Protein AF-A0A957ZWY8-F1 (afdb_monomer_lite)

Radius of gyration: 16.83 Å; chains: 1; bounding box: 39×31×36 Å

Sequence (75 aa):
ADPTHRIVFHYTPKHSSWLNQIEIWLSILTRKLLRRGSFSSLDQLKAKVLTFIDYYNDTMAKPFKWTYQGKPLVA

Structure (mmCIF, N/CA/C/O backbone):
data_AF-A0A957ZWY8-F1
#
_entry.id   AF-A0A957ZWY8-F1
#
loop_
_atom_site.group_PDB
_atom_site.id
_atom_site.type_symbol
_atom_site.label_atom_id
_atom_site.label_alt_id
_atom_site.label_comp_id
_atom_site.label_asym_id
_atom_site.label_entity_id
_atom_site.label_seq_id
_atom_site.pdbx_PDB_ins_code
_atom_site.Cartn_x
_atom_site.Cartn_y
_atom_site.Cartn_z
_atom_site.occupancy
_atom_site.B_iso_or_equiv
_atom_site.auth_seq_id
_atom_site.auth_comp_id
_atom_site.auth_asym_id
_atom_site.auth_atom_id
_atom_site.pdbx_PDB_model_num
ATOM 1 N N . ALA A 1 1 ? 19.758 -8.714 -10.728 1.00 73.50 1 ALA A N 1
ATOM 2 C CA . ALA A 1 1 ? 18.929 -9.867 -10.334 1.00 73.50 1 ALA A CA 1
ATOM 3 C C . ALA A 1 1 ? 18.862 -10.804 -11.533 1.00 73.50 1 ALA A C 1
ATOM 5 O O . ALA A 1 1 ? 18.835 -10.292 -12.645 1.00 73.50 1 ALA A O 1
ATOM 6 N N . ASP A 1 2 ? 18.944 -12.118 -11.325 1.00 82.56 2 ASP A N 1
ATOM 7 C CA . ASP A 1 2 ? 18.974 -13.093 -12.423 1.00 82.56 2 ASP A CA 1
ATOM 8 C C . ASP A 1 2 ? 17.607 -13.130 -13.142 1.00 82.56 2 ASP A C 1
ATOM 10 O O . ASP A 1 2 ? 16.603 -13.427 -12.488 1.00 82.56 2 ASP A O 1
ATOM 14 N N . PRO A 1 3 ? 17.541 -12.793 -14.446 1.00 83.81 3 PRO A N 1
ATOM 15 C CA . PRO A 1 3 ? 16.295 -12.761 -15.209 1.00 83.81 3 PRO A CA 1
ATOM 16 C C . PRO A 1 3 ? 15.717 -14.151 -15.511 1.00 83.81 3 PRO A C 1
ATOM 18 O O . PRO A 1 3 ? 14.591 -14.234 -15.994 1.00 83.81 3 PRO A O 1
ATOM 21 N N . THR A 1 4 ? 16.450 -15.236 -15.242 1.00 91.62 4 THR A N 1
ATOM 22 C CA . THR A 1 4 ? 15.955 -16.610 -15.430 1.00 91.62 4 THR A CA 1
ATOM 23 C C . THR A 1 4 ? 15.014 -17.065 -14.308 1.00 91.62 4 THR A C 1
ATOM 25 O O . THR A 1 4 ? 14.269 -18.033 -14.471 1.00 91.62 4 THR A O 1
ATOM 28 N N . HIS A 1 5 ? 14.989 -16.361 -13.171 1.00 94.19 5 HIS A N 1
ATOM 29 C CA . HIS A 1 5 ? 14.068 -16.663 -12.080 1.00 94.19 5 HIS A CA 1
ATOM 30 C C . HIS A 1 5 ? 12.623 -16.266 -12.412 1.00 94.19 5 HIS A C 1
ATOM 32 O O . HIS A 1 5 ? 12.354 -15.161 -12.876 1.00 94.19 5 HIS A O 1
ATOM 38 N N . ARG A 1 6 ? 11.659 -17.124 -12.037 1.00 93.56 6 ARG A N 1
ATOM 39 C CA . ARG A 1 6 ? 10.211 -16.820 -12.099 1.00 93.56 6 ARG A CA 1
ATOM 40 C C . ARG A 1 6 ? 9.846 -15.542 -11.330 1.00 93.56 6 ARG A C 1
ATOM 42 O O . ARG A 1 6 ? 8.901 -14.855 -11.702 1.00 93.56 6 ARG A O 1
ATOM 49 N N . ILE A 1 7 ? 10.550 -15.262 -10.234 1.00 92.88 7 ILE A N 1
ATOM 50 C CA . ILE A 1 7 ? 10.357 -14.068 -9.410 1.00 92.88 7 ILE A CA 1
ATOM 51 C C . ILE A 1 7 ? 11.697 -13.353 -9.305 1.00 92.88 7 ILE A C 1
ATOM 53 O O . ILE A 1 7 ? 12.673 -13.910 -8.803 1.00 92.88 7 ILE A O 1
ATOM 57 N N . VAL A 1 8 ? 11.721 -12.103 -9.757 1.00 91.69 8 VAL A N 1
ATOM 58 C CA . VAL A 1 8 ? 12.906 -11.250 -9.741 1.00 91.69 8 VAL A CA 1
ATOM 59 C C . VAL A 1 8 ? 12.668 -10.114 -8.754 1.00 91.69 8 VAL A C 1
ATOM 61 O O . VAL A 1 8 ? 11.758 -9.304 -8.923 1.00 91.69 8 VAL A O 1
ATOM 64 N N . PHE A 1 9 ? 13.486 -10.052 -7.705 1.00 88.31 9 PHE A N 1
ATOM 65 C CA . PHE A 1 9 ? 13.420 -8.971 -6.727 1.00 88.31 9 PHE A CA 1
ATOM 66 C C . PHE A 1 9 ? 14.244 -7.775 -7.200 1.00 88.31 9 PHE A C 1
ATOM 68 O O . PHE A 1 9 ? 15.439 -7.890 -7.483 1.00 88.31 9 PHE A O 1
ATOM 75 N N . HIS A 1 10 ? 13.598 -6.613 -7.247 1.00 84.81 10 HIS A N 1
ATOM 76 C CA . HIS A 1 10 ? 14.236 -5.333 -7.513 1.00 84.81 10 HIS A CA 1
ATOM 77 C C . HIS A 1 10 ? 14.215 -4.497 -6.239 1.00 84.81 10 HIS A C 1
ATOM 79 O O . HIS A 1 10 ? 13.163 -4.299 -5.635 1.00 84.81 10 HIS A O 1
ATOM 85 N N . TYR A 1 11 ? 15.382 -3.999 -5.845 1.00 84.62 11 TYR A N 1
ATOM 86 C CA . TYR A 1 11 ? 15.526 -3.134 -4.683 1.00 84.62 11 TYR A CA 1
ATOM 87 C C . TYR A 1 11 ? 15.793 -1.709 -5.149 1.00 84.62 11 TYR A C 1
ATOM 89 O O . TYR A 1 11 ? 16.590 -1.483 -6.062 1.00 84.62 11 TYR A O 1
ATOM 97 N N . THR A 1 12 ? 15.142 -0.741 -4.510 1.00 84.56 12 THR A N 1
ATOM 98 C CA . THR A 1 12 ? 15.510 0.665 -4.670 1.00 84.56 12 THR A CA 1
ATOM 99 C C . THR A 1 12 ? 16.909 0.892 -4.090 1.00 84.56 12 THR A C 1
ATOM 101 O O . THR A 1 12 ? 17.243 0.275 -3.071 1.00 84.56 12 THR A O 1
ATOM 104 N N . PRO A 1 13 ? 17.727 1.786 -4.674 1.00 85.62 13 PRO A N 1
ATOM 105 C CA . PRO A 1 13 ? 18.995 2.180 -4.075 1.00 85.62 13 PRO A CA 1
ATOM 106 C C . PRO A 1 13 ? 18.819 2.664 -2.630 1.00 85.62 13 PRO A C 1
ATOM 108 O O . PRO A 1 13 ? 17.744 3.126 -2.228 1.00 85.62 13 PRO A O 1
ATOM 111 N N . LYS A 1 14 ? 19.896 2.587 -1.841 1.00 85.19 14 LYS A N 1
ATOM 112 C CA . LYS A 1 14 ? 19.898 3.123 -0.474 1.00 85.19 14 LYS A CA 1
ATOM 113 C C . LYS A 1 14 ? 19.475 4.596 -0.495 1.00 85.19 14 LYS A C 1
ATOM 115 O O . LYS A 1 14 ? 19.832 5.335 -1.409 1.00 85.19 14 LYS A O 1
ATOM 120 N N . HIS A 1 15 ? 18.684 4.997 0.498 1.00 83.75 15 HIS A N 1
ATOM 121 C CA . HIS A 1 15 ? 18.137 6.355 0.629 1.00 83.75 15 HIS A CA 1
ATOM 122 C C . HIS A 1 15 ? 17.258 6.826 -0.548 1.00 83.75 15 HIS A C 1
ATOM 124 O O . HIS A 1 15 ? 16.965 8.011 -0.661 1.00 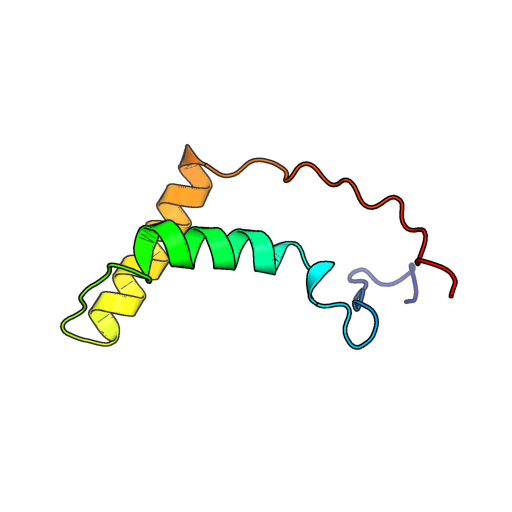83.75 15 HIS A O 1
ATOM 130 N N . SER A 1 16 ? 16.796 5.913 -1.410 1.00 86.81 16 SER A N 1
ATOM 131 C CA . SER A 1 16 ? 15.931 6.230 -2.555 1.00 86.81 16 SER A CA 1
ATOM 132 C C . SER A 1 16 ? 14.519 5.676 -2.379 1.00 86.81 16 SER A C 1
ATOM 134 O O . SER A 1 16 ? 13.924 5.160 -3.322 1.00 86.81 16 SER A O 1
ATOM 136 N N . SER A 1 17 ? 13.984 5.752 -1.158 1.00 83.44 17 SER A N 1
ATOM 137 C CA . SER A 1 17 ? 12.646 5.239 -0.848 1.00 83.44 17 SER A CA 1
ATOM 138 C C . SER A 1 17 ? 11.554 5.979 -1.638 1.00 83.44 17 SER A C 1
ATOM 140 O O . SER A 1 17 ? 10.592 5.357 -2.074 1.00 83.44 17 SER A O 1
ATOM 142 N N . TRP A 1 18 ? 11.808 7.244 -1.997 1.00 84.25 18 TRP A N 1
ATOM 143 C CA . TRP A 1 18 ? 10.981 8.061 -2.892 1.00 84.25 18 TRP A CA 1
ATOM 144 C C . TRP A 1 18 ? 10.767 7.459 -4.294 1.00 84.25 18 TRP A C 1
ATOM 146 O O . TRP A 1 18 ? 9.819 7.833 -4.984 1.00 84.25 18 TRP A O 1
ATOM 156 N N . LEU A 1 19 ? 11.624 6.525 -4.734 1.00 85.56 19 LEU A N 1
ATOM 157 C CA . LEU A 1 19 ? 11.422 5.769 -5.976 1.00 85.56 19 LEU A CA 1
ATOM 158 C C . LEU A 1 19 ? 10.392 4.639 -5.821 1.00 85.56 19 LEU A C 1
ATOM 160 O O . LEU A 1 19 ? 9.956 4.057 -6.814 1.00 85.56 19 LEU A O 1
ATOM 164 N N . ASN A 1 20 ? 10.002 4.293 -4.597 1.00 87.81 20 ASN A N 1
ATOM 165 C CA . ASN A 1 20 ? 9.018 3.257 -4.353 1.00 87.81 20 ASN A CA 1
ATOM 166 C C . ASN A 1 20 ? 7.601 3.831 -4.483 1.00 87.81 20 ASN A C 1
ATOM 168 O O . ASN A 1 20 ? 7.134 4.605 -3.649 1.00 87.81 20 ASN A O 1
ATOM 172 N N . GLN A 1 21 ? 6.877 3.400 -5.518 1.00 86.50 21 GLN A N 1
ATOM 173 C CA . GLN A 1 21 ? 5.512 3.862 -5.796 1.00 86.50 21 GLN A CA 1
ATOM 174 C C . GLN A 1 21 ? 4.533 3.606 -4.644 1.00 86.50 21 GLN A C 1
ATOM 176 O O . GLN A 1 21 ? 3.542 4.330 -4.519 1.00 86.50 21 GLN A O 1
ATOM 181 N N . ILE A 1 22 ? 4.808 2.626 -3.775 1.00 91.06 22 ILE A N 1
ATOM 182 C CA . ILE A 1 22 ? 3.961 2.373 -2.604 1.00 91.06 22 ILE A CA 1
ATOM 183 C C . ILE A 1 22 ? 3.886 3.592 -1.678 1.00 91.06 22 ILE A C 1
ATOM 185 O O . ILE A 1 22 ? 2.847 3.828 -1.064 1.00 91.06 22 ILE A O 1
ATOM 189 N N . GLU A 1 23 ? 4.936 4.418 -1.622 1.00 91.62 23 GLU A N 1
ATOM 190 C CA . GLU A 1 23 ? 4.949 5.626 -0.796 1.00 91.62 23 GLU A CA 1
ATOM 191 C C . GLU A 1 23 ? 3.913 6.653 -1.269 1.00 91.62 23 GLU A C 1
ATOM 193 O O . GLU A 1 23 ? 3.274 7.316 -0.448 1.00 91.62 23 GLU A O 1
ATOM 198 N N . ILE A 1 24 ? 3.662 6.736 -2.582 1.00 91.50 24 ILE A N 1
ATOM 199 C CA . ILE A 1 24 ? 2.611 7.596 -3.146 1.00 91.50 24 ILE A CA 1
ATOM 200 C C . ILE A 1 24 ? 1.246 7.147 -2.620 1.00 91.50 24 ILE A C 1
ATOM 202 O O . ILE A 1 24 ? 0.448 7.974 -2.167 1.00 91.50 24 ILE A O 1
ATOM 206 N N . TRP A 1 25 ? 0.984 5.839 -2.634 1.00 94.69 25 TRP A N 1
ATOM 207 C CA . TRP A 1 25 ? -0.267 5.281 -2.130 1.00 94.69 25 TRP A CA 1
ATOM 208 C C . TRP A 1 25 ? -0.420 5.476 -0.614 1.00 94.69 25 TRP A C 1
ATOM 210 O O . TRP A 1 25 ? -1.467 5.948 -0.164 1.00 94.69 25 TRP A O 1
ATOM 220 N N . LEU A 1 26 ? 0.634 5.237 0.176 1.00 95.25 26 LEU A N 1
ATOM 221 C CA . LEU A 1 26 ? 0.632 5.497 1.6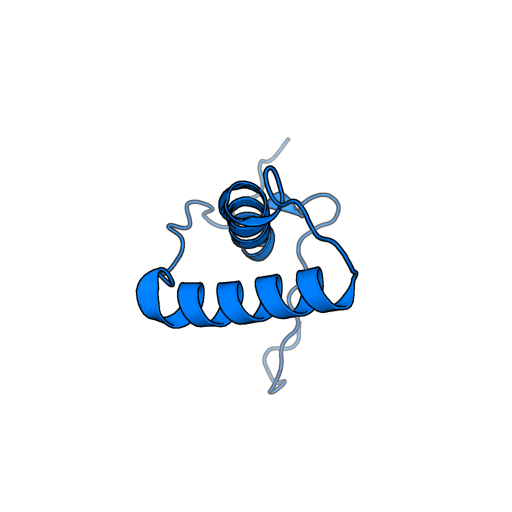24 1.00 95.25 26 LEU A CA 1
ATOM 222 C C . LEU A 1 26 ? 0.359 6.974 1.942 1.00 95.25 26 LEU A C 1
ATOM 224 O O . LEU A 1 26 ? -0.354 7.297 2.896 1.00 95.25 26 LEU A O 1
ATOM 228 N N . SER A 1 27 ? 0.856 7.885 1.107 1.00 94.38 27 SER A N 1
ATOM 229 C CA . SER A 1 27 ? 0.564 9.315 1.199 1.00 94.38 27 SER A CA 1
ATOM 230 C C . SER A 1 27 ? -0.926 9.618 0.960 1.00 94.38 27 SER A C 1
ATOM 232 O O . SER A 1 27 ? -1.514 10.467 1.639 1.00 94.38 27 SER A O 1
ATOM 234 N N . ILE A 1 28 ? -1.572 8.906 0.028 1.00 95.75 28 ILE A N 1
ATOM 235 C CA . ILE A 1 28 ? -3.018 9.009 -0.228 1.00 95.75 28 ILE A CA 1
ATOM 236 C C . ILE A 1 28 ? -3.818 8.474 0.964 1.00 95.75 28 ILE A C 1
ATOM 238 O O . ILE A 1 28 ? -4.689 9.197 1.458 1.00 95.75 28 ILE A O 1
ATOM 242 N N . LEU A 1 29 ? -3.498 7.268 1.448 1.00 97.31 29 LEU A N 1
ATOM 243 C CA . LEU A 1 29 ? -4.105 6.666 2.643 1.00 97.31 29 LEU A CA 1
ATOM 244 C C . LEU A 1 29 ? -4.014 7.627 3.834 1.00 97.31 29 LEU A C 1
ATOM 246 O O . LEU A 1 29 ? -5.009 7.912 4.502 1.00 97.31 29 LEU A O 1
ATOM 250 N N . THR A 1 30 ? -2.831 8.203 4.047 1.00 97.69 30 THR A N 1
ATOM 251 C CA . THR A 1 30 ? -2.593 9.151 5.134 1.00 97.69 30 THR A CA 1
ATOM 252 C C . THR A 1 30 ? -3.481 10.381 5.004 1.00 97.69 30 THR A C 1
ATOM 254 O O . THR A 1 30 ? -4.162 10.754 5.957 1.00 97.69 30 THR A O 1
ATOM 257 N N . ARG A 1 31 ? -3.531 11.016 3.827 1.00 97.44 31 ARG A N 1
ATOM 258 C CA . ARG A 1 31 ? -4.335 12.234 3.633 1.00 97.44 31 ARG A CA 1
ATOM 259 C C . ARG A 1 31 ? -5.840 11.993 3.719 1.00 97.44 31 ARG A C 1
ATOM 261 O O . ARG A 1 31 ? -6.539 12.885 4.198 1.00 97.44 31 ARG A O 1
ATOM 268 N N . LYS A 1 32 ? -6.327 10.859 3.204 1.00 96.00 32 LYS A N 1
ATOM 269 C CA . LYS A 1 32 ? -7.764 10.577 3.061 1.00 96.00 32 LYS A CA 1
ATOM 270 C C . LYS A 1 32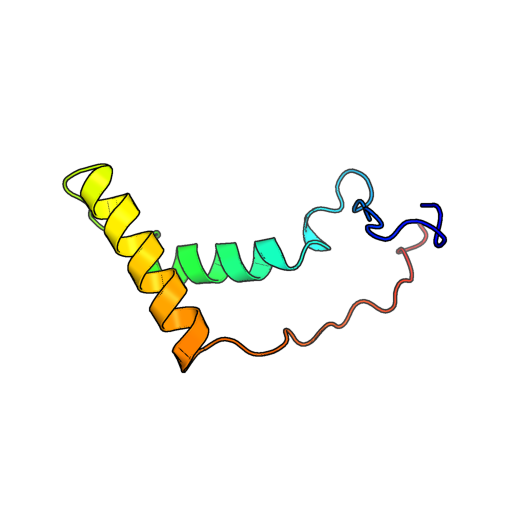 ? -8.379 9.874 4.266 1.00 96.00 32 LYS A C 1
ATOM 272 O O . LYS A 1 32 ? -9.543 10.132 4.544 1.00 96.00 32 LYS A O 1
ATOM 277 N N . LEU A 1 33 ? -7.622 9.025 4.960 1.00 96.62 33 LEU A N 1
ATOM 278 C CA . LEU A 1 33 ? -8.132 8.229 6.077 1.00 96.62 33 LEU A CA 1
ATOM 279 C C . LEU A 1 33 ? -7.460 8.588 7.405 1.00 96.62 33 LEU A C 1
ATOM 281 O O . LEU A 1 33 ? -8.152 8.887 8.372 1.00 96.62 33 LEU A O 1
ATOM 285 N N . LEU A 1 34 ? -6.125 8.568 7.470 1.00 97.06 34 LEU A N 1
ATOM 286 C CA . LEU A 1 34 ? -5.427 8.563 8.765 1.00 97.06 34 LEU A CA 1
ATOM 287 C C . LEU A 1 34 ? -5.312 9.951 9.407 1.00 97.06 34 LEU A C 1
ATOM 289 O O . LEU A 1 34 ? -5.594 10.103 10.588 1.00 97.06 34 LEU A O 1
ATOM 293 N N . ARG A 1 35 ? -4.945 10.988 8.642 1.00 95.69 35 ARG A N 1
ATOM 294 C CA . ARG A 1 35 ? -4.614 12.329 9.170 1.00 95.69 35 ARG A CA 1
ATOM 295 C C . ARG A 1 35 ? -5.762 12.997 9.934 1.00 95.69 35 ARG A C 1
ATOM 297 O O . ARG A 1 35 ? -5.518 13.876 10.749 1.00 95.69 35 ARG A O 1
ATOM 304 N N . ARG A 1 36 ? -7.006 12.638 9.621 1.00 92.19 36 ARG A N 1
ATOM 305 C CA . ARG A 1 36 ? -8.216 13.161 10.279 1.00 92.19 36 ARG A CA 1
ATOM 306 C C . ARG A 1 36 ? -9.095 12.043 10.842 1.00 92.19 36 ARG A C 1
ATOM 308 O O . ARG A 1 36 ? -10.244 12.292 11.190 1.00 92.19 36 ARG A O 1
ATOM 315 N N . GLY A 1 37 ? -8.578 10.818 10.876 1.00 91.81 37 GLY A N 1
ATOM 316 C CA . GLY A 1 37 ? -9.291 9.677 11.421 1.00 91.81 37 GLY A CA 1
ATOM 317 C C . GLY A 1 37 ? -9.247 9.714 12.943 1.00 91.81 37 GLY A C 1
ATOM 318 O O . GLY A 1 37 ? -8.186 9.909 13.527 1.00 91.81 37 GLY A O 1
ATOM 319 N N . SER A 1 38 ? -10.399 9.518 13.574 1.00 94.94 38 SER A N 1
ATOM 320 C CA . SER A 1 38 ? -10.493 9.202 14.996 1.00 94.94 38 SER A CA 1
ATOM 321 C C . SER A 1 38 ? -10.956 7.759 15.107 1.00 94.94 38 SER A C 1
ATOM 323 O O . SER A 1 38 ? -11.956 7.391 14.485 1.00 94.94 38 SER A O 1
ATOM 325 N N . PHE A 1 39 ? -10.203 6.945 15.845 1.00 96.56 39 PHE A N 1
ATOM 326 C CA . PHE A 1 39 ? -10.466 5.520 15.980 1.00 96.56 39 PHE A CA 1
ATOM 327 C C . PHE A 1 39 ? -10.568 5.151 17.456 1.00 96.56 39 PHE A C 1
ATOM 329 O O . PHE A 1 39 ? -9.709 5.527 18.250 1.00 96.56 39 PHE A O 1
ATOM 336 N N . SER A 1 40 ? -11.609 4.410 17.822 1.00 96.62 40 SER A N 1
ATOM 337 C CA . SER A 1 40 ? -11.858 3.971 19.197 1.00 96.62 40 SER A CA 1
ATOM 338 C C . SER A 1 40 ? -11.078 2.711 19.580 1.00 96.62 40 SER A C 1
ATOM 340 O O . SER A 1 40 ? -10.950 2.412 20.764 1.00 96.62 40 SER A O 1
ATOM 342 N N . SER A 1 41 ? -10.558 1.964 18.600 1.00 98.00 41 SER A N 1
ATOM 343 C CA . SER A 1 41 ? -9.741 0.770 18.823 1.00 98.00 41 SER A CA 1
ATOM 344 C C . SER A 1 41 ? -8.836 0.459 17.629 1.00 98.00 41 SER A C 1
ATOM 346 O O . SER A 1 41 ? -9.045 0.941 16.510 1.00 98.00 41 SER A O 1
ATOM 348 N N . LEU A 1 42 ? -7.843 -0.403 17.864 1.00 97.81 42 LEU A N 1
ATOM 349 C CA . LEU A 1 42 ? -6.976 -0.925 16.808 1.00 97.81 42 LEU A CA 1
ATOM 350 C C . LEU A 1 42 ? -7.766 -1.735 15.768 1.00 97.81 42 LEU A C 1
ATOM 352 O O . LEU A 1 42 ? -7.512 -1.606 14.571 1.00 97.81 42 LEU A O 1
ATOM 356 N N . ASP A 1 43 ? -8.754 -2.517 16.205 1.00 98.38 43 ASP A N 1
ATOM 357 C CA . ASP A 1 43 ? -9.604 -3.301 15.304 1.00 98.38 43 ASP A CA 1
ATOM 358 C C . ASP A 1 43 ? -10.423 -2.402 14.380 1.00 98.38 43 ASP A C 1
ATOM 360 O O . ASP A 1 43 ? -10.537 -2.676 13.182 1.00 98.38 43 ASP A O 1
ATOM 364 N N . GLN A 1 44 ? -10.934 -1.283 14.903 1.00 98.00 44 GLN A N 1
ATOM 365 C CA . GLN A 1 44 ? -11.649 -0.308 14.089 1.00 98.00 44 GLN A CA 1
ATOM 366 C C . GLN A 1 44 ? -10.723 0.331 13.049 1.00 98.00 44 GLN A C 1
ATOM 368 O O . GLN A 1 44 ? -11.106 0.445 11.882 1.00 98.00 44 GLN A O 1
ATOM 373 N N . LEU A 1 45 ? -9.503 0.718 13.439 1.00 97.94 45 LEU A N 1
ATOM 374 C CA . LEU A 1 45 ? -8.502 1.236 12.504 1.00 97.94 45 LEU A CA 1
ATOM 375 C C . LEU A 1 45 ? -8.201 0.212 11.401 1.00 97.94 45 LEU A C 1
ATOM 377 O O . LEU A 1 45 ? -8.256 0.553 10.219 1.00 97.94 45 LEU A O 1
ATOM 381 N N . LYS A 1 46 ? -7.940 -1.047 11.772 1.00 98.19 46 LYS A N 1
ATOM 382 C CA . LYS A 1 46 ? -7.663 -2.133 10.824 1.00 98.19 46 LYS A CA 1
ATOM 383 C C . LYS A 1 46 ? -8.813 -2.319 9.837 1.00 98.19 46 LYS A C 1
ATOM 385 O O . LYS A 1 46 ? -8.576 -2.329 8.631 1.00 98.19 46 LYS A O 1
ATOM 390 N N . ALA A 1 47 ? -10.046 -2.413 10.333 1.00 98.19 47 ALA A N 1
ATOM 391 C CA . ALA A 1 47 ? -11.228 -2.558 9.489 1.00 98.19 47 ALA A CA 1
ATOM 392 C C . ALA A 1 47 ? -11.365 -1.383 8.508 1.00 98.19 47 ALA A C 1
ATOM 394 O O . ALA A 1 47 ? -11.547 -1.594 7.313 1.00 98.19 47 ALA A O 1
ATOM 395 N N . LYS A 1 48 ? -11.190 -0.143 8.984 1.00 97.94 48 LYS A N 1
ATOM 396 C CA . LYS A 1 48 ? -11.262 1.057 8.138 1.00 97.94 48 LYS A CA 1
ATOM 397 C C . LYS A 1 48 ? -10.170 1.099 7.069 1.00 97.94 48 LYS A C 1
ATOM 399 O O . LYS A 1 48 ? -10.457 1.524 5.952 1.00 97.94 48 LYS A O 1
ATOM 404 N N . VAL A 1 49 ? -8.950 0.663 7.384 1.00 98.00 49 VAL A N 1
ATOM 405 C CA . VAL A 1 49 ? -7.856 0.569 6.403 1.00 98.00 49 VAL A CA 1
ATOM 406 C C . VAL A 1 49 ? -8.175 -0.475 5.333 1.00 98.00 49 VAL A C 1
ATOM 408 O O . VAL A 1 49 ? -8.021 -0.172 4.154 1.00 98.00 49 VAL A O 1
ATOM 411 N N . LEU A 1 50 ? -8.663 -1.659 5.717 1.00 98.44 50 LEU A N 1
ATOM 412 C CA . LEU A 1 50 ? -9.036 -2.713 4.765 1.00 98.44 50 LEU A CA 1
ATOM 413 C C . LEU A 1 50 ? -10.171 -2.262 3.839 1.00 98.44 50 LEU A C 1
ATOM 415 O O . LEU A 1 50 ? -10.015 -2.305 2.625 1.00 98.44 50 LEU A O 1
ATOM 419 N N . THR A 1 51 ? -11.247 -1.694 4.389 1.00 98.12 51 THR A N 1
ATOM 420 C CA . THR A 1 51 ? -12.340 -1.137 3.574 1.00 98.12 51 THR A CA 1
ATOM 421 C C . THR A 1 51 ? -11.864 -0.014 2.650 1.00 98.12 51 THR A C 1
ATOM 423 O O . THR A 1 51 ? -12.347 0.117 1.528 1.00 98.12 51 THR A O 1
ATOM 426 N N . PHE A 1 52 ? -10.915 0.816 3.096 1.00 97.69 52 PHE A N 1
ATOM 427 C CA . PHE A 1 52 ? -10.331 1.847 2.240 1.00 97.69 52 PHE A CA 1
ATOM 428 C C . PHE A 1 52 ? -9.509 1.250 1.092 1.00 97.69 52 PHE A C 1
ATOM 430 O O . PHE A 1 52 ? -9.546 1.802 -0.005 1.00 97.69 52 PHE A O 1
ATOM 437 N N . ILE A 1 53 ? -8.780 0.153 1.327 1.00 98.06 53 ILE A N 1
ATOM 438 C CA . ILE A 1 53 ? -8.044 -0.567 0.278 1.00 98.06 53 ILE A CA 1
ATOM 439 C C . ILE A 1 53 ? -9.019 -1.077 -0.784 1.00 98.06 53 ILE A C 1
ATOM 441 O O . ILE A 1 53 ? -8.809 -0.782 -1.960 1.00 98.06 53 ILE A O 1
ATOM 445 N N . ASP A 1 54 ? -10.093 -1.753 -0.373 1.00 98.38 54 ASP A N 1
ATOM 446 C CA . ASP A 1 54 ? -11.108 -2.283 -1.294 1.00 98.38 54 ASP A CA 1
ATOM 447 C C . ASP A 1 54 ? -11.729 -1.153 -2.128 1.00 98.38 54 ASP A C 1
ATOM 449 O O . ASP A 1 54 ? -11.664 -1.158 -3.357 1.00 98.38 54 ASP A O 1
ATOM 453 N N . TYR A 1 55 ? -12.199 -0.093 -1.464 1.00 98.06 55 TYR A N 1
ATOM 454 C CA . TYR A 1 55 ? -12.756 1.082 -2.136 1.00 98.06 55 TYR A CA 1
ATOM 455 C C . TYR A 1 55 ? -11.764 1.752 -3.098 1.00 98.06 55 TYR A C 1
ATOM 457 O O . TYR A 1 55 ? -12.139 2.176 -4.196 1.00 98.06 55 TYR A O 1
ATOM 465 N N . TYR A 1 56 ? -10.497 1.889 -2.693 1.00 97.25 56 TYR A N 1
ATOM 466 C CA . TYR A 1 56 ? -9.465 2.482 -3.537 1.00 97.25 56 TYR A CA 1
ATOM 467 C C . TYR A 1 56 ? -9.235 1.636 -4.790 1.00 97.25 56 TYR A C 1
ATOM 469 O O . TYR A 1 56 ? -9.145 2.202 -5.881 1.00 97.25 56 TYR A O 1
ATOM 477 N N . ASN A 1 57 ? -9.161 0.312 -4.643 1.00 96.38 57 ASN A N 1
ATOM 478 C CA . ASN A 1 57 ? -8.967 -0.618 -5.752 1.00 96.38 57 ASN A CA 1
ATOM 479 C C . ASN A 1 57 ? -10.113 -0.541 -6.765 1.00 96.38 57 ASN A C 1
ATOM 481 O O . ASN A 1 57 ? -9.849 -0.476 -7.964 1.00 96.38 57 ASN A O 1
ATOM 485 N N . ASP A 1 58 ? -11.350 -0.445 -6.287 1.00 97.88 58 ASP A N 1
ATOM 486 C CA . ASP A 1 58 ? -12.528 -0.424 -7.155 1.00 97.88 58 ASP A CA 1
ATOM 487 C C . ASP A 1 58 ? -12.730 0.918 -7.874 1.00 97.88 58 ASP A C 1
ATOM 489 O O . ASP A 1 58 ? -13.218 0.958 -9.003 1.00 97.88 58 ASP A O 1
ATOM 493 N N . THR A 1 59 ? -12.381 2.039 -7.230 1.00 96.81 59 THR A N 1
ATOM 494 C CA . THR A 1 59 ? -12.835 3.370 -7.688 1.00 96.81 59 THR A CA 1
ATOM 495 C C . THR A 1 59 ? -11.723 4.353 -8.037 1.00 96.81 59 THR A C 1
ATOM 497 O O . THR A 1 59 ? -11.955 5.318 -8.768 1.00 96.81 59 THR A O 1
ATOM 500 N N . MET A 1 60 ? -10.516 4.163 -7.501 1.00 94.06 60 MET A N 1
ATOM 501 C CA . MET A 1 60 ? -9.432 5.146 -7.594 1.00 94.06 60 MET A CA 1
ATOM 502 C C . MET A 1 60 ? -8.153 4.589 -8.215 1.00 94.06 60 MET A C 1
ATOM 504 O O . MET A 1 60 ? -7.305 5.384 -8.638 1.00 94.06 60 MET A O 1
ATOM 508 N N . ALA A 1 61 ? -7.990 3.265 -8.242 1.00 93.56 61 ALA A N 1
ATOM 509 C CA . ALA A 1 61 ? -6.788 2.619 -8.728 1.00 93.56 61 ALA A CA 1
ATOM 510 C C . ALA A 1 61 ? -6.574 2.933 -10.206 1.00 93.56 61 ALA A C 1
ATOM 512 O O . ALA A 1 61 ? -7.331 2.548 -11.093 1.00 93.56 61 ALA A O 1
ATOM 513 N N . LYS A 1 62 ? -5.497 3.665 -10.457 1.00 91.50 62 LYS A N 1
ATOM 514 C CA . LYS A 1 62 ? -5.013 3.993 -11.788 1.00 91.50 62 LYS A CA 1
ATOM 515 C C . LYS A 1 62 ? -3.493 3.991 -11.770 1.00 91.50 62 LYS A C 1
ATOM 517 O O . LYS A 1 62 ? -2.915 4.320 -10.728 1.00 91.50 62 LYS A O 1
ATOM 522 N N . PRO A 1 63 ? -2.843 3.657 -12.895 1.00 90.19 63 PRO A N 1
ATOM 523 C CA . PRO A 1 63 ? -1.397 3.749 -12.998 1.00 90.19 63 PRO A CA 1
ATOM 524 C C . PRO A 1 63 ? -0.911 5.136 -12.571 1.00 90.19 63 PRO A C 1
ATOM 526 O O . PRO A 1 63 ? -1.433 6.161 -13.026 1.00 90.19 63 PRO A O 1
ATOM 529 N N . PHE A 1 64 ? 0.082 5.183 -11.683 1.00 86.94 64 PHE A N 1
ATOM 530 C CA . PHE A 1 64 ? 0.719 6.446 -11.338 1.00 86.94 64 PHE A CA 1
ATOM 531 C C . PHE A 1 64 ? 1.496 6.959 -12.548 1.00 86.94 64 PHE A C 1
ATOM 533 O O . PHE A 1 64 ? 2.204 6.205 -13.216 1.00 86.94 64 PHE A O 1
ATOM 540 N N . LYS A 1 65 ? 1.373 8.260 -12.837 1.00 85.50 65 LYS A N 1
ATOM 541 C CA . LYS A 1 65 ? 2.147 8.891 -13.906 1.00 85.50 65 LYS A CA 1
ATOM 542 C C . LYS A 1 65 ? 3.611 8.944 -13.479 1.00 85.50 65 LYS A C 1
ATOM 544 O O . LYS A 1 65 ? 4.024 9.841 -12.748 1.00 85.50 65 LYS A O 1
ATOM 549 N N . TRP A 1 66 ? 4.369 7.956 -13.924 1.00 83.12 66 TRP A N 1
ATOM 550 C CA . TRP A 1 66 ? 5.777 7.819 -13.609 1.00 83.12 66 TRP A CA 1
ATOM 551 C C . TRP A 1 66 ? 6.611 8.771 -14.468 1.00 83.12 66 TRP A C 1
ATOM 553 O O . TRP A 1 66 ? 6.528 8.742 -15.694 1.00 83.12 66 TRP A O 1
ATOM 563 N 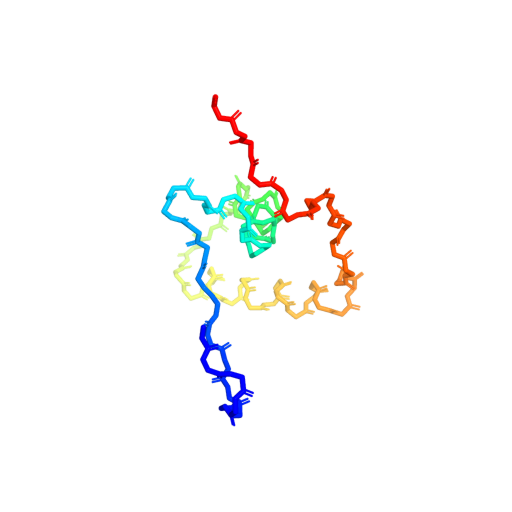N . THR A 1 67 ? 7.395 9.638 -13.831 1.00 79.56 67 THR A N 1
ATOM 564 C CA . THR A 1 67 ? 8.239 10.628 -14.523 1.00 79.56 67 THR A CA 1
ATOM 565 C C . THR A 1 67 ? 9.726 10.286 -14.476 1.00 79.56 67 THR A C 1
ATOM 567 O O . THR A 1 67 ? 10.514 10.894 -15.198 1.00 79.56 67 THR A O 1
ATOM 570 N N . TYR A 1 68 ? 10.130 9.311 -13.658 1.00 78.44 68 TYR A N 1
ATOM 571 C CA . TYR A 1 68 ? 11.531 8.936 -13.519 1.00 78.44 68 TYR A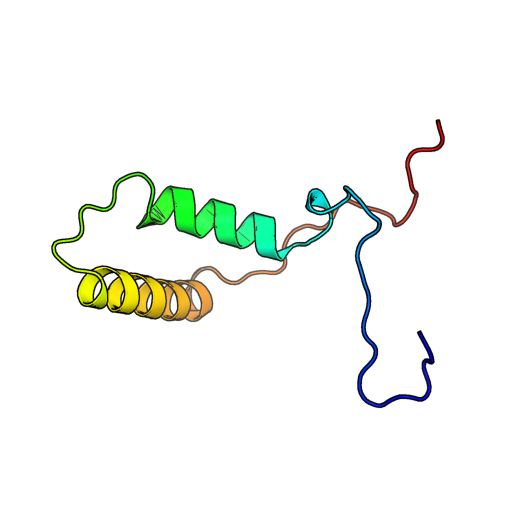 CA 1
ATOM 572 C C . TYR A 1 68 ? 11.989 8.068 -14.696 1.00 78.44 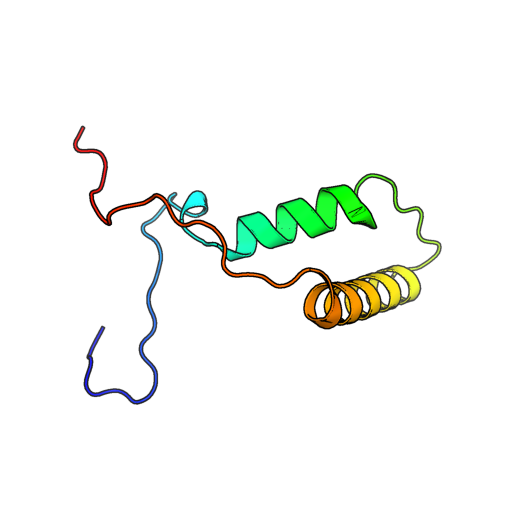68 TYR A C 1
ATOM 574 O O . TYR A 1 68 ? 11.499 6.961 -14.909 1.00 78.44 68 TYR A O 1
ATOM 582 N N . GLN A 1 69 ? 12.972 8.568 -15.444 1.00 80.06 69 GLN A N 1
ATOM 583 C CA . GLN A 1 69 ? 13.489 7.932 -16.661 1.00 80.06 69 GLN A CA 1
ATOM 584 C C . GLN A 1 69 ? 14.630 6.931 -16.402 1.00 80.06 69 GLN A C 1
ATOM 586 O O . GLN A 1 69 ? 15.354 6.578 -17.328 1.00 80.06 69 GLN A O 1
ATOM 591 N N . GLY A 1 70 ? 14.854 6.503 -15.154 1.00 72.00 70 GLY A N 1
ATOM 592 C CA . GLY A 1 70 ? 15.931 5.553 -14.838 1.00 72.00 70 GLY A CA 1
ATOM 593 C C . GLY A 1 70 ? 17.335 6.161 -14.811 1.00 72.00 70 GLY A C 1
ATOM 594 O O . GLY A 1 70 ? 18.310 5.427 -14.684 1.00 72.00 70 GLY A O 1
ATOM 595 N N . LYS A 1 71 ? 17.458 7.488 -14.933 1.00 69.00 71 LYS A N 1
ATOM 596 C CA . LYS A 1 71 ? 18.742 8.190 -14.866 1.00 69.00 71 LYS A CA 1
ATOM 597 C C . LYS A 1 71 ? 18.955 8.702 -13.441 1.00 69.00 71 LYS A C 1
ATOM 599 O O . LYS A 1 71 ? 18.212 9.590 -13.019 1.00 69.00 71 LYS A O 1
ATOM 604 N N . PRO A 1 72 ? 19.896 8.141 -12.665 1.00 65.00 72 PRO A N 1
ATOM 605 C CA . PRO A 1 72 ? 20.279 8.746 -11.397 1.00 65.00 72 PRO A CA 1
ATOM 606 C C . PRO A 1 72 ? 20.830 10.154 -11.655 1.00 65.00 72 PRO A C 1
ATOM 608 O O . PRO A 1 72 ? 21.496 10.385 -12.666 1.00 65.00 72 PRO A O 1
ATOM 611 N N . LEU A 1 73 ? 20.524 11.096 -10.760 1.00 60.91 73 LEU A N 1
ATOM 612 C CA . LEU A 1 73 ? 21.183 12.399 -10.765 1.00 60.91 73 LEU A CA 1
ATOM 613 C C . LEU A 1 73 ? 22.667 12.149 -10.499 1.00 60.91 73 LEU A C 1
ATOM 615 O O . LEU A 1 73 ? 23.027 11.601 -9.458 1.00 60.91 73 LEU A O 1
ATOM 619 N N . VAL A 1 74 ? 23.501 12.471 -11.482 1.00 60.38 74 VAL A N 1
ATOM 620 C CA . VAL A 1 74 ? 24.955 12.424 -11.337 1.00 60.38 74 VAL A CA 1
ATOM 621 C C . VAL A 1 74 ? 25.343 13.665 -10.536 1.00 60.38 74 VAL A C 1
ATOM 623 O O . VAL A 1 74 ? 24.893 14.759 -10.882 1.00 60.38 74 VAL A O 1
ATOM 626 N N . ALA A 1 75 ? 26.067 13.470 -9.434 1.00 55.28 75 ALA A N 1
ATOM 627 C CA . ALA A 1 75 ? 26.609 14.561 -8.625 1.00 55.28 75 ALA A CA 1
ATOM 628 C C . ALA A 1 75 ? 27.735 15.291 -9.365 1.00 55.28 75 ALA A C 1
ATOM 630 O O . ALA A 1 75 ? 28.445 14.615 -10.147 1.00 55.28 75 ALA A O 1
#

Foldseek 3Di:
DDPVDPDDDDDDPPPVCVPPCVVVVVVVCCVPDNVPHDDPDPVRVVVSSVVVVVVCVVPPDDDDPDDDPPDDPDD

Secondary structure (DSSP, 8-state):
--TTSSS----PPTT-GGG-HHHHHHHHHIIIIITT---SSHHHHHHHHHHHHHHHHHHT---------S-----

pLDDT: mean 89.66, std 9.8, range [55.28, 98.44]